Protein AF-A0A1B6I2D3-F1 (afdb_monomer_lite)

Radius of gyration: 35.97 Å; chains: 1; bounding box: 50×117×70 Å

pLDDT: mean 71.88, std 22.15, range [34.59, 98.12]

Sequence (176 aa):
LYMLCYNKHPFEDSAKLRILNANYTIPPGDAKYLDYHPLIRGCLQVNPDQRLTVSDLLERLAAISETRGINLREPLALEGKRIDSSTRPAPAMNNGPTNNGMDRTSSPSAHQIPPSPHKVPPPHPPPPSRPPPVHQPPPAVAPMSGGGGGVGGGGGSGLFSTIKGGAGGFFKGLKD

InterPro domains:
  IPR011009 Protein kinase-like domain superfamily [SSF56112] (1-135)

Structure (mmCIF, N/CA/C/O backbone):
data_AF-A0A1B6I2D3-F1
#
_entry.id   AF-A0A1B6I2D3-F1
#
loop_
_atom_site.group_PDB
_atom_site.id
_atom_site.type_symbol
_atom_site.label_atom_id
_atom_site.label_alt_id
_atom_site.label_comp_id
_atom_site.label_asym_id
_atom_site.label_entity_id
_atom_site.label_seq_id
_atom_site.pdbx_PDB_ins_code
_atom_site.Cartn_x
_atom_site.Cartn_y
_atom_site.Cartn_z
_atom_site.occupancy
_atom_site.B_iso_or_equiv
_atom_site.auth_seq_id
_atom_site.auth_comp_id
_atom_site.auth_asym_id
_atom_site.auth_atom_id
_atom_site.pdbx_PDB_model_num
ATOM 1 N N . LEU A 1 1 ? 1.295 6.014 1.159 1.00 94.56 1 LEU A N 1
ATOM 2 C CA . LEU A 1 1 ? 1.198 4.945 2.180 1.00 94.56 1 LEU A CA 1
ATOM 3 C C . LEU A 1 1 ? 2.542 4.275 2.456 1.00 94.56 1 LEU A C 1
ATOM 5 O O . LEU A 1 1 ? 3.060 4.505 3.534 1.00 94.56 1 LEU A O 1
ATOM 9 N N . TYR A 1 2 ? 3.155 3.554 1.502 1.00 97.25 2 TYR A N 1
ATOM 10 C CA . TYR A 1 2 ? 4.458 2.881 1.706 1.00 97.25 2 TYR A CA 1
ATOM 11 C C . TYR A 1 2 ? 5.515 3.783 2.372 1.00 97.25 2 TYR A C 1
ATOM 13 O O . TYR A 1 2 ? 6.105 3.420 3.384 1.00 97.25 2 TYR A O 1
ATOM 21 N N . MET A 1 3 ? 5.690 5.000 1.847 1.00 96.88 3 MET A N 1
ATOM 22 C CA . MET A 1 3 ? 6.654 5.964 2.383 1.00 96.88 3 MET A CA 1
ATOM 23 C C . MET A 1 3 ? 6.342 6.421 3.812 1.00 96.88 3 MET A C 1
ATOM 25 O O . MET A 1 3 ? 7.269 6.683 4.559 1.00 96.88 3 MET A O 1
ATOM 29 N N . LEU A 1 4 ? 5.071 6.460 4.220 1.00 95.19 4 LEU A N 1
ATOM 30 C CA . LEU A 1 4 ? 4.695 6.793 5.598 1.00 95.19 4 LEU A CA 1
ATOM 31 C C . LEU A 1 4 ? 5.007 5.641 6.563 1.00 95.19 4 LEU A C 1
ATOM 33 O O . LEU A 1 4 ? 5.381 5.878 7.704 1.00 95.19 4 LEU A O 1
ATOM 37 N N . CYS A 1 5 ? 4.875 4.392 6.109 1.00 95.25 5 CYS A N 1
ATOM 38 C CA . CYS A 1 5 ? 5.186 3.220 6.927 1.00 95.25 5 CYS A CA 1
ATOM 39 C C . CYS A 1 5 ? 6.701 3.065 7.131 1.00 95.25 5 CYS A C 1
ATOM 41 O O . CYS A 1 5 ? 7.162 2.839 8.250 1.00 95.25 5 CYS A O 1
ATOM 43 N N . TYR A 1 6 ? 7.479 3.206 6.055 1.00 95.00 6 TYR A N 1
ATOM 44 C CA . TYR A 1 6 ? 8.894 2.815 6.039 1.00 95.00 6 TYR A CA 1
ATOM 45 C C . TYR A 1 6 ? 9.878 3.980 5.918 1.00 95.00 6 TYR A C 1
ATOM 47 O O . TYR A 1 6 ? 11.081 3.738 5.890 1.00 95.00 6 TYR A O 1
ATOM 55 N N . ASN A 1 7 ? 9.397 5.225 5.815 1.00 94.62 7 ASN A N 1
ATOM 56 C CA . ASN A 1 7 ? 10.216 6.421 5.564 1.00 94.62 7 ASN A CA 1
ATOM 57 C C . ASN A 1 7 ? 11.156 6.275 4.353 1.00 94.62 7 ASN A C 1
ATOM 59 O O . ASN A 1 7 ? 12.235 6.860 4.308 1.00 94.62 7 ASN A O 1
ATOM 63 N N . LYS A 1 8 ? 10.740 5.469 3.370 1.00 94.31 8 LYS A N 1
ATOM 64 C CA . LYS A 1 8 ? 11.490 5.155 2.152 1.00 94.31 8 LYS A CA 1
ATOM 65 C C . LYS A 1 8 ? 10.569 5.097 0.950 1.00 94.31 8 LYS A C 1
ATOM 67 O O . LYS A 1 8 ? 9.414 4.688 1.064 1.00 94.31 8 LYS A O 1
ATOM 72 N N . HIS A 1 9 ? 11.082 5.471 -0.216 1.00 95.69 9 HIS A N 1
ATOM 73 C CA . HIS A 1 9 ? 10.341 5.311 -1.463 1.00 95.69 9 HIS A CA 1
ATOM 74 C C . HIS A 1 9 ? 10.343 3.825 -1.882 1.00 95.69 9 HIS A C 1
ATOM 76 O O . HIS A 1 9 ? 11.392 3.189 -1.798 1.00 95.69 9 HIS A O 1
ATOM 82 N N . PRO A 1 10 ? 9.224 3.241 -2.364 1.00 96.31 10 PRO A N 1
ATOM 83 C CA . PRO A 1 10 ? 9.205 1.841 -2.818 1.00 96.31 10 PRO A CA 1
ATOM 84 C C . PRO A 1 10 ? 10.178 1.567 -3.983 1.00 96.31 10 PRO A C 1
ATOM 86 O O . PRO A 1 10 ? 10.612 0.436 -4.180 1.00 96.31 10 PRO A O 1
ATOM 89 N N . PHE A 1 11 ? 10.567 2.613 -4.720 1.00 97.06 11 PHE A N 1
ATOM 90 C CA . PHE A 1 11 ? 11.560 2.580 -5.796 1.00 97.06 11 PHE A CA 1
ATOM 91 C C . PHE A 1 11 ? 12.649 3.645 -5.550 1.00 97.06 11 PHE A C 1
ATOM 93 O O . PHE A 1 11 ? 12.634 4.684 -6.204 1.00 97.06 11 PHE A O 1
ATOM 100 N N . GLU A 1 12 ? 13.530 3.464 -4.556 1.00 94.94 12 GLU A N 1
ATOM 101 C CA . GLU A 1 12 ? 14.557 4.476 -4.197 1.00 94.94 12 GLU A CA 1
ATOM 102 C C . GLU A 1 12 ? 15.547 4.780 -5.332 1.00 94.94 12 GLU A C 1
ATOM 104 O O . GLU A 1 12 ? 15.981 5.914 -5.496 1.00 94.94 12 GLU A O 1
ATOM 109 N N . ASP A 1 13 ? 15.885 3.780 -6.143 1.00 92.44 13 ASP A N 1
ATOM 110 C CA . ASP A 1 13 ? 16.861 3.895 -7.230 1.00 92.44 13 ASP A CA 1
ATOM 111 C C . ASP A 1 13 ? 16.264 4.415 -8.544 1.00 92.44 13 ASP A C 1
ATOM 113 O O . ASP A 1 13 ? 16.980 4.571 -9.531 1.00 92.44 13 ASP A O 1
ATOM 117 N N . SER A 1 14 ? 14.950 4.663 -8.580 1.00 91.56 14 SER A N 1
ATOM 118 C CA . SER A 1 14 ? 14.223 5.090 -9.783 1.00 91.56 14 SER A CA 1
ATOM 119 C C . SER A 1 14 ? 14.467 4.189 -11.008 1.00 91.56 14 SER A C 1
ATOM 121 O O . SER A 1 14 ? 14.373 4.633 -12.157 1.00 91.56 14 SER A O 1
ATOM 123 N N . ALA A 1 15 ? 14.779 2.906 -10.789 1.00 96.69 15 ALA A N 1
ATOM 124 C CA . ALA A 1 15 ? 15.087 1.979 -11.869 1.00 96.69 15 ALA A CA 1
ATOM 125 C C . ALA A 1 15 ? 13.834 1.673 -12.706 1.00 96.69 15 ALA A C 1
ATOM 127 O O . ALA A 1 15 ? 12.871 1.077 -12.220 1.00 96.69 15 ALA A O 1
ATOM 128 N N . LYS A 1 16 ? 13.868 2.023 -14.002 1.00 96.88 16 LYS A N 1
ATOM 129 C CA . LYS A 1 16 ? 12.722 1.888 -14.926 1.00 96.88 16 LYS A CA 1
ATOM 130 C C . LYS A 1 16 ? 12.118 0.482 -14.933 1.00 96.88 16 LYS A C 1
ATOM 132 O O . LYS A 1 16 ? 10.908 0.339 -14.810 1.00 96.88 16 LYS A O 1
ATOM 137 N N . LEU A 1 17 ? 12.955 -0.555 -15.028 1.00 97.06 17 LEU A N 1
ATOM 138 C CA . LEU A 1 17 ? 12.493 -1.948 -15.027 1.00 97.06 17 LEU A CA 1
ATOM 139 C C . LEU A 1 17 ? 11.813 -2.336 -13.713 1.00 97.06 17 LEU A C 1
ATOM 141 O O . LEU A 1 17 ? 10.848 -3.094 -13.724 1.00 97.06 17 LEU A O 1
ATOM 145 N N . ARG A 1 18 ? 12.296 -1.817 -12.582 1.00 96.25 18 ARG A N 1
ATOM 146 C CA . ARG A 1 18 ? 11.708 -2.094 -11.273 1.00 96.25 18 ARG A CA 1
ATOM 147 C C . ARG A 1 18 ? 10.318 -1.469 -11.161 1.00 96.25 18 ARG A C 1
ATOM 149 O O . ARG A 1 18 ? 9.391 -2.131 -10.711 1.00 96.25 18 ARG A O 1
ATOM 156 N N . ILE A 1 19 ? 10.179 -0.230 -11.627 1.00 96.88 19 ILE A N 1
ATOM 157 C CA . ILE A 1 19 ? 8.909 0.503 -11.634 1.00 96.88 19 ILE A CA 1
ATOM 158 C C . ILE A 1 19 ? 7.892 -0.183 -12.556 1.00 96.88 19 ILE A C 1
ATOM 160 O O . ILE A 1 19 ? 6.771 -0.443 -12.131 1.00 96.88 19 ILE A O 1
ATOM 164 N N . LEU A 1 20 ? 8.287 -0.528 -13.789 1.00 96.69 20 LEU A N 1
ATOM 165 C CA . LEU A 1 20 ? 7.397 -1.172 -14.766 1.00 96.69 20 LEU A CA 1
ATOM 166 C C . LEU A 1 20 ? 6.877 -2.532 -14.292 1.00 96.69 20 LEU A C 1
ATOM 168 O O . LEU A 1 20 ? 5.725 -2.863 -14.542 1.00 96.69 20 LEU A O 1
ATOM 172 N N . ASN A 1 21 ? 7.704 -3.295 -13.578 1.00 96.81 21 ASN A N 1
ATOM 173 C CA . ASN A 1 21 ? 7.317 -4.596 -13.036 1.00 96.81 21 ASN A CA 1
ATOM 174 C C . ASN A 1 21 ? 6.722 -4.514 -11.623 1.00 96.81 21 ASN A C 1
ATOM 176 O O . ASN A 1 21 ? 6.517 -5.552 -11.001 1.00 96.81 21 ASN A O 1
ATOM 180 N N . ALA A 1 22 ? 6.495 -3.303 -11.095 1.00 96.88 22 ALA A N 1
ATOM 181 C CA . ALA A 1 22 ? 6.084 -3.067 -9.712 1.00 96.88 22 ALA A CA 1
ATOM 182 C C . ALA A 1 22 ? 6.897 -3.891 -8.691 1.00 96.88 22 ALA A C 1
ATOM 184 O O . ALA A 1 22 ? 6.372 -4.415 -7.713 1.00 96.88 22 ALA A O 1
ATOM 185 N N . ASN A 1 23 ? 8.202 -4.018 -8.927 1.00 96.94 23 ASN A N 1
ATOM 186 C CA . ASN A 1 23 ? 9.085 -4.854 -8.125 1.00 96.94 23 ASN A CA 1
ATOM 187 C C . ASN A 1 23 ? 9.600 -4.078 -6.902 1.00 96.94 23 ASN A C 1
ATOM 189 O O . ASN A 1 23 ? 10.706 -3.546 -6.909 1.00 96.94 23 ASN A O 1
ATOM 193 N N . TYR A 1 24 ? 8.784 -3.960 -5.862 1.00 96.50 24 TYR A N 1
ATOM 194 C CA . TYR A 1 24 ? 9.169 -3.368 -4.578 1.00 96.50 24 TYR A CA 1
ATOM 195 C C . TYR A 1 24 ? 9.107 -4.430 -3.472 1.00 96.50 24 TYR A C 1
ATOM 197 O O . TYR A 1 24 ? 8.379 -5.416 -3.578 1.00 96.50 24 TYR A O 1
ATOM 205 N N . THR A 1 25 ? 9.839 -4.213 -2.379 1.00 95.50 25 THR A N 1
ATOM 206 C CA . THR A 1 25 ? 9.928 -5.183 -1.279 1.00 95.50 25 THR A CA 1
ATOM 207 C C . THR A 1 25 ? 9.335 -4.600 -0.012 1.00 95.50 25 THR A C 1
ATOM 209 O O . THR A 1 25 ? 9.824 -3.597 0.489 1.00 95.50 25 THR A O 1
ATOM 212 N N . ILE A 1 26 ? 8.324 -5.257 0.549 1.00 95.38 26 ILE A N 1
ATOM 213 C CA . ILE A 1 26 ? 7.900 -4.996 1.928 1.00 95.38 26 ILE A CA 1
ATOM 214 C C . ILE A 1 26 ? 8.859 -5.763 2.857 1.00 95.38 26 ILE A C 1
ATOM 216 O O . ILE A 1 26 ? 9.062 -6.954 2.610 1.00 95.38 26 ILE A O 1
ATOM 220 N N . PRO A 1 27 ? 9.460 -5.132 3.888 1.00 93.06 27 PRO A N 1
ATOM 221 C CA . PRO A 1 27 ? 10.405 -5.802 4.779 1.00 93.06 27 PRO A CA 1
ATOM 222 C C . PRO A 1 27 ? 9.841 -7.116 5.355 1.00 93.06 27 PRO A C 1
ATOM 224 O O . PRO A 1 27 ? 8.768 -7.097 5.969 1.00 93.06 27 PRO A O 1
ATOM 227 N N . PRO A 1 28 ? 10.527 -8.262 5.165 1.00 86.62 28 PRO A N 1
ATOM 228 C CA . PRO A 1 28 ? 10.066 -9.535 5.705 1.00 86.62 28 PRO A CA 1
ATOM 229 C C . PRO A 1 28 ? 10.139 -9.488 7.236 1.00 86.62 28 PRO A C 1
ATOM 231 O O . PRO A 1 28 ? 11.179 -9.159 7.799 1.00 86.62 28 PRO A O 1
ATOM 234 N N . GLY A 1 29 ? 9.025 -9.785 7.907 1.00 89.38 29 GLY A N 1
ATOM 235 C CA . GLY A 1 29 ? 8.916 -9.712 9.369 1.00 89.38 29 GLY A CA 1
ATOM 236 C C . GLY A 1 29 ? 8.359 -8.394 9.921 1.00 89.38 29 GLY A C 1
ATOM 237 O O . GLY A 1 29 ? 8.331 -8.217 11.136 1.00 89.38 29 GLY A O 1
ATOM 238 N N . ASP A 1 30 ? 7.889 -7.473 9.074 1.00 91.19 30 ASP A N 1
ATOM 239 C CA . ASP A 1 30 ? 7.174 -6.286 9.551 1.00 91.19 30 ASP A CA 1
ATOM 240 C C . ASP A 1 30 ? 5.833 -6.661 10.202 1.00 91.19 30 ASP A C 1
ATOM 242 O O . ASP A 1 30 ? 4.886 -7.035 9.513 1.00 91.19 30 ASP A O 1
ATOM 246 N N . ALA A 1 31 ? 5.757 -6.520 11.528 1.00 92.62 31 ALA A N 1
ATOM 247 C CA . ALA A 1 31 ? 4.537 -6.702 12.312 1.00 92.62 31 ALA A CA 1
ATOM 248 C C . ALA A 1 31 ? 3.766 -5.389 12.554 1.00 92.62 31 ALA A C 1
ATOM 250 O O . ALA A 1 31 ? 2.588 -5.413 12.907 1.00 92.62 31 ALA A O 1
ATOM 251 N N . LYS A 1 32 ? 4.407 -4.226 12.374 1.00 94.25 32 LYS A N 1
ATOM 252 C CA . LYS A 1 32 ? 3.844 -2.926 12.775 1.00 94.25 32 LYS A CA 1
ATOM 253 C C . LYS A 1 32 ? 2.769 -2.440 11.803 1.00 94.25 32 LYS A C 1
ATOM 255 O O . LYS A 1 32 ? 1.766 -1.850 12.217 1.00 94.25 32 LYS A O 1
ATOM 260 N N . TYR A 1 33 ? 2.984 -2.675 10.511 1.00 95.50 33 TYR A N 1
ATOM 261 C CA . TYR A 1 33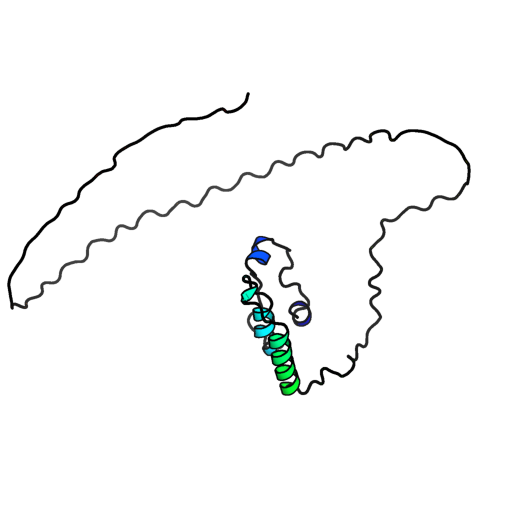 ? 2.129 -2.157 9.440 1.00 95.50 33 TYR A CA 1
ATOM 262 C C . TYR A 1 33 ? 1.397 -3.255 8.660 1.00 95.50 33 TYR A C 1
ATOM 264 O O . TYR A 1 33 ? 1.004 -3.018 7.519 1.00 95.50 33 TYR A O 1
ATOM 272 N N . LEU A 1 34 ? 1.185 -4.427 9.272 1.00 94.81 34 LEU A N 1
ATOM 273 C CA . LEU A 1 34 ? 0.535 -5.587 8.644 1.00 94.81 34 LEU A CA 1
ATOM 274 C C . LEU A 1 34 ? -0.794 -5.236 7.964 1.00 94.81 34 LEU A C 1
ATOM 276 O O . LEU A 1 34 ? -0.986 -5.576 6.798 1.00 94.81 34 LEU A O 1
ATOM 280 N N . ASP A 1 35 ? -1.653 -4.473 8.643 1.00 95.31 35 ASP A N 1
ATOM 281 C CA . ASP A 1 35 ? -2.966 -4.053 8.124 1.00 95.31 35 ASP A CA 1
ATOM 282 C C . ASP A 1 35 ? -2.863 -3.242 6.821 1.00 95.31 35 ASP A C 1
ATOM 284 O O . ASP A 1 35 ? -3.769 -3.243 5.989 1.00 95.31 35 ASP A O 1
ATOM 288 N N . TYR A 1 36 ? -1.730 -2.569 6.605 1.00 96.44 36 TYR A N 1
ATOM 289 C CA . TYR A 1 36 ? -1.482 -1.738 5.430 1.00 96.44 36 TYR A CA 1
ATOM 290 C C . TYR A 1 36 ? -0.798 -2.499 4.289 1.00 96.44 36 TYR A C 1
ATOM 292 O O . TYR A 1 36 ? -0.783 -2.000 3.160 1.00 96.44 36 TYR A O 1
ATOM 300 N N . HIS A 1 37 ? -0.256 -3.703 4.519 1.00 96.50 37 HIS A N 1
ATOM 301 C CA . HIS A 1 37 ? 0.393 -4.481 3.453 1.00 96.50 37 HIS A CA 1
ATOM 302 C C . HIS A 1 37 ? -0.559 -4.794 2.288 1.00 96.50 37 HIS A C 1
ATOM 304 O O . HIS A 1 37 ? -0.149 -4.593 1.140 1.00 96.50 37 HIS A O 1
ATOM 310 N N . PRO A 1 38 ? -1.816 -5.238 2.514 1.00 96.25 38 PRO A N 1
ATOM 311 C CA . PRO A 1 38 ? -2.762 -5.477 1.426 1.00 96.25 38 PRO A CA 1
ATOM 312 C C . PRO A 1 38 ? -3.101 -4.202 0.650 1.00 96.25 38 PRO A C 1
ATOM 314 O O . PRO A 1 38 ? -3.257 -4.266 -0.564 1.00 96.25 38 PRO A O 1
ATOM 317 N N . LEU A 1 39 ? -3.157 -3.044 1.318 1.00 97.56 39 LEU A N 1
ATOM 318 C CA . LEU A 1 39 ? -3.409 -1.756 0.664 1.00 97.56 39 LEU A CA 1
ATOM 319 C C . LEU A 1 39 ? -2.242 -1.337 -0.224 1.00 97.56 39 LEU A C 1
ATOM 321 O O . LEU A 1 39 ? -2.438 -0.961 -1.375 1.00 97.56 39 LEU A O 1
ATOM 325 N N . ILE A 1 40 ? -1.014 -1.445 0.287 1.00 97.38 40 ILE A N 1
ATOM 326 C CA . ILE A 1 40 ? 0.197 -1.158 -0.487 1.00 97.38 40 ILE A CA 1
ATOM 327 C C . ILE A 1 40 ? 0.245 -2.049 -1.735 1.00 97.38 40 ILE A C 1
ATOM 329 O O . ILE A 1 40 ? 0.473 -1.539 -2.831 1.00 97.38 40 ILE A O 1
ATOM 333 N N . ARG A 1 41 ? -0.011 -3.357 -1.576 1.00 97.19 41 ARG A N 1
ATOM 334 C CA . ARG A 1 41 ? -0.078 -4.316 -2.691 1.00 97.19 41 ARG A CA 1
ATOM 335 C C . ARG A 1 41 ? -1.208 -4.012 -3.660 1.00 97.19 41 ARG A C 1
ATOM 337 O O . ARG A 1 41 ? -0.980 -4.065 -4.860 1.00 97.19 41 ARG A O 1
ATOM 344 N N . GLY A 1 42 ? -2.390 -3.654 -3.174 1.00 97.19 42 GLY A N 1
ATOM 345 C CA . GLY A 1 42 ? -3.516 -3.277 -4.027 1.00 97.19 42 GLY A CA 1
ATOM 346 C C . GLY A 1 42 ? -3.241 -2.017 -4.851 1.00 97.19 42 GLY A C 1
ATOM 347 O O . GLY A 1 42 ? -3.625 -1.949 -6.012 1.00 97.19 42 GLY A O 1
ATOM 348 N N . CYS A 1 43 ? -2.536 -1.030 -4.296 1.00 97.19 43 CYS A N 1
ATOM 349 C CA . CYS A 1 43 ? -2.246 0.220 -5.004 1.00 97.19 43 CYS A CA 1
ATOM 350 C C . CYS A 1 43 ? -1.083 0.104 -6.004 1.00 97.19 43 CYS A C 1
ATOM 352 O O . CYS A 1 43 ? -1.085 0.782 -7.031 1.00 97.19 43 CYS A O 1
ATOM 354 N N . LEU A 1 44 ? -0.076 -0.725 -5.714 1.00 97.00 44 LEU A N 1
ATOM 355 C CA . LEU A 1 44 ? 1.147 -0.853 -6.516 1.00 97.00 44 LEU A CA 1
ATOM 356 C C . LEU A 1 44 ? 1.104 -2.076 -7.448 1.00 97.00 44 LEU A C 1
ATOM 358 O O . LEU A 1 44 ? 2.028 -2.884 -7.459 1.00 97.00 44 LEU A O 1
ATOM 362 N N . GLN A 1 45 ? 0.037 -2.208 -8.241 1.00 97.94 45 GLN A N 1
ATOM 363 C CA . GLN A 1 45 ? -0.085 -3.262 -9.259 1.00 97.94 45 GLN A CA 1
ATOM 364 C C . GLN A 1 45 ? 0.473 -2.825 -10.620 1.00 97.94 45 GLN A C 1
ATOM 366 O O . GLN A 1 45 ? 0.325 -1.665 -11.030 1.00 97.94 45 GLN A O 1
ATOM 371 N N . VAL A 1 46 ? 1.071 -3.777 -11.347 1.00 97.44 46 VAL A N 1
ATOM 372 C CA . VAL A 1 46 ? 1.540 -3.578 -12.733 1.00 97.44 46 VAL A CA 1
ATOM 373 C C . VAL A 1 46 ? 0.359 -3.267 -13.644 1.00 97.44 46 VAL A C 1
ATOM 375 O O . VAL A 1 46 ? 0.353 -2.241 -14.321 1.00 97.44 46 VAL A O 1
ATOM 378 N N . ASN A 1 47 ? -0.659 -4.129 -13.614 1.00 97.50 47 ASN A N 1
ATOM 379 C CA . ASN A 1 47 ? -1.884 -3.928 -14.370 1.00 97.50 47 ASN A CA 1
ATOM 380 C C . ASN A 1 47 ? -2.747 -2.848 -13.681 1.00 97.50 47 ASN A C 1
ATOM 382 O O . ASN A 1 47 ? -3.102 -3.037 -12.514 1.00 97.50 47 ASN A O 1
ATOM 386 N N . PRO A 1 48 ? -3.089 -1.734 -14.358 1.00 96.06 48 PRO A N 1
ATOM 387 C CA . PRO A 1 48 ? -3.940 -0.692 -13.788 1.00 96.06 48 PRO A CA 1
ATOM 388 C C . PRO A 1 48 ? -5.345 -1.181 -13.422 1.00 96.06 48 PRO A C 1
ATOM 390 O O . PRO A 1 48 ? -5.870 -0.727 -12.411 1.00 96.06 48 PRO A O 1
ATOM 393 N N . ASP A 1 49 ? -5.914 -2.136 -14.160 1.00 97.56 49 ASP A N 1
ATOM 394 C CA . ASP A 1 49 ? -7.271 -2.650 -13.904 1.00 97.56 49 ASP A CA 1
ATOM 395 C C . ASP A 1 49 ? -7.35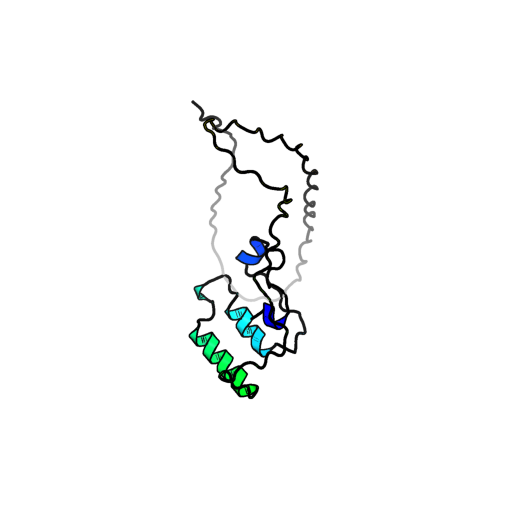1 -3.497 -12.627 1.00 97.56 49 ASP A C 1
ATOM 397 O O . ASP A 1 49 ? -8.424 -3.728 -12.083 1.00 97.56 49 ASP A O 1
ATOM 401 N N . GLN A 1 50 ? -6.202 -3.978 -12.145 1.00 97.00 50 GLN A N 1
ATOM 402 C CA . GLN A 1 50 ? -6.086 -4.726 -10.892 1.00 97.00 50 GLN A CA 1
ATOM 403 C C . GLN A 1 50 ? -5.778 -3.814 -9.699 1.00 97.00 50 GLN A C 1
ATOM 405 O O . GLN A 1 50 ? -5.674 -4.294 -8.568 1.00 97.00 50 GLN A O 1
ATOM 410 N N . ARG A 1 51 ? -5.572 -2.510 -9.932 1.00 97.81 51 ARG A N 1
ATOM 411 C CA . ARG A 1 51 ? -5.310 -1.571 -8.844 1.00 97.81 51 ARG A CA 1
ATOM 412 C C . ARG A 1 51 ? -6.576 -1.352 -8.043 1.00 97.81 51 ARG A C 1
ATOM 414 O O . ARG A 1 51 ? -7.668 -1.235 -8.587 1.00 97.81 51 ARG A O 1
ATOM 421 N N . LEU A 1 52 ? -6.386 -1.249 -6.737 1.00 97.69 52 LEU A N 1
ATOM 422 C CA . LEU A 1 52 ? -7.453 -0.944 -5.801 1.00 97.69 52 LEU A CA 1
ATOM 423 C C . LEU A 1 52 ? -8.144 0.364 -6.206 1.00 97.69 52 LEU A C 1
ATOM 425 O O . LEU A 1 52 ? -7.472 1.383 -6.413 1.00 97.69 52 LEU A O 1
ATOM 429 N N . THR A 1 53 ? -9.472 0.341 -6.315 1.00 98.12 53 THR A N 1
ATOM 430 C CA . THR A 1 53 ? -10.227 1.564 -6.588 1.00 98.12 53 THR A CA 1
ATOM 431 C C . THR A 1 53 ? -10.208 2.475 -5.360 1.00 98.12 53 THR A C 1
ATOM 433 O O . THR A 1 53 ? -9.909 2.051 -4.240 1.00 98.12 53 THR A O 1
ATOM 436 N N . VAL A 1 54 ? -10.539 3.754 -5.552 1.00 97.38 54 VAL A N 1
ATOM 437 C CA . VAL A 1 54 ? -10.638 4.701 -4.430 1.00 97.38 54 VAL A CA 1
ATOM 438 C C . VAL A 1 54 ? -11.688 4.234 -3.417 1.00 97.38 54 VAL A C 1
ATOM 440 O O . VAL A 1 54 ? -11.440 4.319 -2.217 1.00 97.38 54 VAL A O 1
ATOM 443 N N . SER A 1 55 ? -12.816 3.692 -3.885 1.00 97.94 55 SER A N 1
ATOM 444 C CA . SER A 1 55 ? -13.879 3.162 -3.026 1.00 97.94 55 SER A CA 1
ATOM 445 C C . SER A 1 55 ? -13.383 2.005 -2.157 1.00 97.94 55 SER A C 1
ATOM 447 O O . SER A 1 55 ? -13.508 2.075 -0.936 1.00 97.94 55 SER A O 1
ATOM 449 N N . ASP A 1 56 ? -12.727 1.006 -2.757 1.00 96.75 56 ASP A N 1
ATOM 450 C CA . ASP A 1 56 ? -12.202 -0.153 -2.018 1.00 96.75 56 ASP A CA 1
ATOM 451 C C . ASP A 1 56 ? -11.106 0.253 -1.016 1.00 96.75 56 ASP A C 1
ATOM 453 O O . ASP A 1 56 ? -10.971 -0.331 0.063 1.00 96.75 56 ASP A O 1
ATOM 457 N N . LEU A 1 57 ? -10.287 1.251 -1.371 1.00 97.00 57 LEU A N 1
ATOM 458 C CA . LEU A 1 57 ? -9.253 1.788 -0.489 1.00 97.00 57 LEU A CA 1
ATOM 459 C C . LEU A 1 57 ? -9.868 2.464 0.739 1.00 97.00 57 LEU A C 1
ATOM 461 O O . LEU A 1 57 ? -9.395 2.236 1.853 1.00 97.00 57 LEU A O 1
ATOM 465 N N . LEU A 1 58 ? -10.908 3.278 0.546 1.00 96.31 58 LEU A N 1
ATOM 466 C CA . LEU A 1 58 ? -11.605 3.960 1.636 1.00 96.31 58 LEU A CA 1
ATOM 467 C C . LEU A 1 58 ? -12.339 2.975 2.548 1.00 96.31 58 LEU A C 1
ATOM 469 O O . LEU A 1 58 ? -12.239 3.112 3.764 1.00 96.31 58 LEU A O 1
ATOM 473 N N . GLU A 1 59 ? -13.007 1.968 1.985 1.00 97.12 59 GLU A N 1
ATOM 474 C CA . GLU A 1 59 ? -13.700 0.927 2.754 1.00 97.12 59 GLU A CA 1
ATOM 475 C C . GLU A 1 59 ? -12.730 0.171 3.671 1.00 97.12 59 GLU A C 1
ATOM 477 O O . GLU A 1 59 ? -12.943 0.057 4.879 1.00 97.12 59 GLU A O 1
ATOM 482 N N . ARG A 1 60 ? -11.595 -0.276 3.124 1.00 97.06 60 ARG A N 1
ATOM 483 C CA . ARG A 1 60 ? -10.575 -0.981 3.910 1.00 97.06 60 ARG A CA 1
ATOM 484 C C . ARG A 1 60 ? -9.915 -0.075 4.948 1.00 97.06 60 ARG A C 1
ATOM 486 O O . ARG A 1 60 ? -9.625 -0.534 6.049 1.00 97.06 60 ARG A O 1
ATOM 493 N N . LEU A 1 61 ? -9.669 1.198 4.628 1.00 96.06 61 LEU A N 1
ATOM 494 C CA . LEU A 1 61 ? -9.135 2.162 5.598 1.00 96.06 61 LEU A CA 1
ATOM 495 C C . LEU A 1 61 ? -10.117 2.426 6.742 1.00 96.06 61 LEU A C 1
ATOM 497 O O . LEU A 1 61 ? -9.678 2.499 7.889 1.00 96.06 61 LEU A O 1
ATOM 501 N N . ALA A 1 62 ? -11.416 2.522 6.450 1.00 95.88 62 ALA A N 1
ATOM 502 C CA . ALA A 1 62 ? -12.455 2.653 7.466 1.00 95.88 62 ALA A CA 1
ATOM 503 C C . ALA A 1 62 ? -12.449 1.438 8.406 1.00 95.88 62 ALA A C 1
ATOM 505 O O . ALA A 1 62 ? -12.302 1.617 9.614 1.00 95.88 62 ALA A O 1
ATOM 506 N N . ALA A 1 63 ? -12.439 0.216 7.862 1.00 96.31 63 ALA A N 1
ATOM 507 C CA . ALA A 1 63 ? -12.371 -1.013 8.658 1.00 96.31 63 ALA A CA 1
ATOM 508 C C . ALA A 1 63 ? -11.113 -1.088 9.553 1.00 96.31 63 ALA A C 1
ATOM 510 O O . ALA A 1 63 ? -11.188 -1.478 10.723 1.00 96.31 63 ALA A O 1
ATOM 511 N N . ILE A 1 64 ? -9.947 -0.671 9.039 1.00 96.19 64 ILE A N 1
ATOM 512 C CA . ILE A 1 64 ? -8.706 -0.595 9.833 1.00 96.19 64 ILE A CA 1
ATOM 513 C C . ILE A 1 64 ? -8.839 0.451 10.945 1.00 96.19 64 ILE A C 1
ATOM 515 O O . ILE A 1 64 ? -8.406 0.208 12.073 1.00 96.19 64 ILE A O 1
ATOM 519 N N . SER A 1 65 ? -9.428 1.611 10.644 1.00 95.56 65 SER A N 1
ATOM 520 C CA . SER A 1 65 ? -9.610 2.686 11.623 1.00 95.56 65 SER A CA 1
ATOM 521 C C . SER A 1 65 ? -10.556 2.283 12.751 1.00 95.56 65 SER A C 1
ATOM 523 O O . SER A 1 65 ? -10.235 2.523 13.911 1.00 95.56 65 SER A O 1
ATOM 525 N N . GLU A 1 66 ? -11.640 1.573 12.436 1.00 95.81 66 GLU A N 1
ATOM 526 C CA . GLU A 1 66 ? -12.584 1.036 13.418 1.00 95.81 66 GLU A CA 1
ATOM 527 C C . GLU A 1 66 ? -11.915 -0.013 14.311 1.00 95.81 66 GLU A C 1
ATOM 529 O O . GLU A 1 66 ? -11.998 0.073 15.535 1.00 95.81 66 GLU A O 1
ATOM 534 N N . THR A 1 67 ? -11.155 -0.941 13.719 1.00 95.12 67 THR A N 1
ATOM 535 C CA . THR A 1 67 ? -10.419 -1.980 14.464 1.00 95.12 67 THR A CA 1
ATOM 536 C C . THR A 1 67 ? -9.379 -1.381 15.418 1.00 95.12 67 THR A C 1
ATOM 538 O O . THR A 1 67 ? -9.135 -1.916 16.499 1.00 95.12 67 THR A O 1
ATOM 541 N N . ARG A 1 68 ? -8.756 -0.262 15.030 1.00 92.94 68 ARG A N 1
ATOM 542 C CA . ARG A 1 68 ? -7.742 0.440 15.834 1.00 92.94 68 ARG A CA 1
ATOM 543 C C . ARG A 1 68 ? -8.322 1.539 16.734 1.00 92.94 68 ARG A C 1
ATOM 545 O O . ARG A 1 68 ? -7.556 2.147 17.477 1.00 92.94 68 ARG A O 1
ATOM 552 N N . GLY A 1 69 ? -9.629 1.807 16.670 1.00 93.31 69 GLY A N 1
ATOM 553 C CA . GLY A 1 69 ? -10.283 2.878 17.428 1.00 93.31 69 GLY A CA 1
ATOM 554 C C . GLY A 1 69 ? -9.806 4.289 17.060 1.00 93.31 69 GLY A C 1
ATOM 555 O O . GLY A 1 69 ? -9.704 5.145 17.934 1.00 93.31 69 GLY A O 1
ATOM 556 N N . ILE A 1 70 ? -9.462 4.532 15.791 1.00 93.50 70 ILE A N 1
ATOM 557 C CA . ILE A 1 70 ? -8.935 5.816 15.303 1.00 93.50 70 ILE A CA 1
ATOM 558 C C . ILE A 1 70 ? -10.041 6.603 14.593 1.00 93.50 70 ILE A C 1
ATOM 560 O O . ILE A 1 70 ? -10.590 6.147 13.591 1.00 93.50 70 ILE A O 1
ATOM 564 N N . ASN A 1 71 ? -10.299 7.835 15.034 1.00 91.81 71 ASN A N 1
ATOM 565 C CA . ASN A 1 71 ? -11.202 8.750 14.340 1.00 91.81 71 ASN A CA 1
ATOM 566 C C . ASN A 1 71 ? -10.501 9.428 13.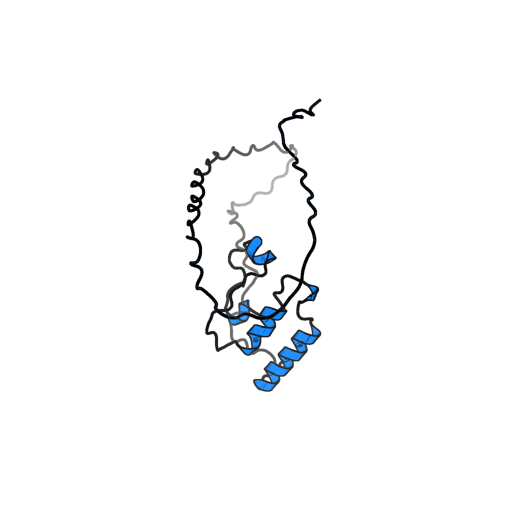154 1.00 91.81 71 ASN A C 1
ATOM 568 O O . ASN A 1 71 ? -9.691 10.335 13.320 1.00 91.81 71 ASN A O 1
ATOM 572 N N . LEU A 1 72 ? -10.876 9.054 11.929 1.00 90.19 72 LEU A N 1
ATOM 573 C CA . LEU A 1 72 ? -10.304 9.628 10.698 1.00 90.19 72 LEU A CA 1
ATOM 574 C C . LEU A 1 72 ? -10.681 11.100 10.444 1.00 90.19 72 LEU A C 1
ATOM 576 O O . LEU A 1 72 ? -10.142 11.722 9.531 1.00 90.19 72 LEU A O 1
ATOM 580 N N . ARG A 1 73 ? -11.641 11.643 11.200 1.00 90.00 73 ARG A N 1
ATOM 581 C CA . ARG A 1 73 ? -12.121 13.028 11.062 1.00 90.00 73 ARG A CA 1
ATOM 582 C C . ARG A 1 73 ? -11.461 14.006 12.023 1.00 90.00 73 ARG A C 1
ATOM 584 O O . ARG A 1 73 ? -11.644 15.211 11.866 1.00 90.00 73 ARG A O 1
ATOM 591 N N . GLU A 1 74 ? -10.745 13.507 13.021 1.00 90.06 74 GLU A N 1
ATOM 592 C CA . GLU A 1 74 ? -10.095 14.371 13.995 1.00 90.06 74 GLU A CA 1
ATOM 593 C C . GLU A 1 74 ? -8.849 15.034 13.388 1.00 90.06 74 GLU A C 1
ATOM 595 O O . GLU A 1 74 ? -8.156 14.423 12.566 1.00 90.06 74 GLU A O 1
ATOM 600 N N . PRO A 1 75 ? -8.551 16.292 13.759 1.00 88.25 75 PRO A N 1
ATOM 601 C CA . PRO A 1 75 ? -7.319 16.944 13.345 1.00 88.25 75 PRO A CA 1
ATOM 602 C C . PRO A 1 75 ? -6.096 16.144 13.792 1.00 88.25 75 PRO A C 1
ATOM 604 O O . PRO A 1 75 ? -6.019 15.675 14.925 1.00 88.25 75 PRO A O 1
ATOM 607 N N . LEU A 1 76 ? -5.103 16.035 12.911 1.00 86.62 76 LEU A N 1
ATOM 608 C CA . LEU A 1 76 ? -3.846 15.386 13.253 1.00 86.62 76 LEU A CA 1
ATOM 609 C C . LEU A 1 76 ? -3.048 16.300 14.196 1.00 86.62 76 LEU A C 1
ATOM 611 O O . LEU A 1 76 ? -2.659 17.404 13.806 1.00 86.62 76 LEU A O 1
ATOM 615 N N . ALA A 1 77 ? -2.789 15.841 15.420 1.00 81.69 77 ALA A N 1
ATOM 616 C CA . ALA A 1 77 ? -1.890 16.514 16.353 1.00 81.69 77 ALA A CA 1
ATOM 617 C C . ALA A 1 77 ? -0.442 16.344 15.866 1.00 81.69 77 ALA A C 1
ATOM 619 O O . ALA A 1 77 ? 0.230 15.356 16.152 1.00 81.69 77 ALA A O 1
ATOM 620 N N . LEU A 1 78 ? 0.007 17.272 15.022 1.00 81.94 78 LEU A N 1
ATOM 621 C CA . LEU A 1 78 ? 1.380 17.331 14.537 1.00 81.94 78 LEU A CA 1
ATOM 622 C C . LEU A 1 78 ? 2.165 18.336 15.383 1.00 81.94 78 LEU A C 1
ATOM 624 O O . LEU A 1 78 ? 2.244 19.515 15.035 1.00 81.94 78 LEU A O 1
ATOM 628 N N . GLU A 1 79 ? 2.781 17.890 16.477 1.00 75.06 79 GLU A N 1
ATOM 629 C CA . GLU A 1 79 ? 3.806 18.693 17.144 1.00 75.06 79 GLU A CA 1
ATOM 630 C C . GLU A 1 79 ? 5.100 18.697 16.307 1.00 75.06 79 GLU A C 1
ATOM 632 O O . GLU A 1 79 ? 5.852 17.723 16.269 1.00 75.06 79 GLU A O 1
ATOM 637 N N . GLY A 1 80 ? 5.382 19.805 15.614 1.00 68.94 80 GLY A N 1
ATOM 638 C CA . GLY A 1 80 ? 6.612 19.952 14.834 1.00 68.94 80 GLY A CA 1
ATOM 639 C C . GLY A 1 80 ? 6.863 21.366 14.309 1.00 68.94 80 GLY A C 1
ATOM 640 O O . GLY A 1 80 ? 5.940 22.135 14.039 1.00 68.94 80 GLY A O 1
ATOM 641 N N . LYS A 1 81 ? 8.144 21.720 14.146 1.00 70.56 81 LYS A N 1
ATOM 642 C CA . LYS A 1 81 ? 8.570 22.957 13.473 1.00 70.56 81 LYS A CA 1
ATOM 643 C C . LYS A 1 81 ? 8.109 22.891 12.013 1.00 70.56 81 LYS A C 1
ATOM 645 O O . LYS A 1 81 ? 8.367 21.890 11.348 1.00 70.56 81 LYS A O 1
ATOM 650 N N . ARG A 1 82 ? 7.423 23.933 11.520 1.00 70.25 82 ARG A N 1
ATOM 651 C CA . ARG A 1 82 ? 6.960 23.984 10.123 1.00 70.25 82 ARG A CA 1
ATOM 652 C C . ARG A 1 82 ? 8.130 23.687 9.186 1.00 70.25 82 ARG A C 1
ATOM 654 O O . ARG A 1 82 ? 9.171 24.328 9.291 1.00 70.25 82 ARG A O 1
ATOM 661 N N . ILE A 1 83 ? 7.933 22.739 8.279 1.00 68.88 83 ILE A N 1
ATOM 662 C CA . ILE A 1 83 ? 8.860 22.482 7.182 1.00 68.88 83 ILE A CA 1
ATOM 663 C C . ILE A 1 83 ? 8.575 23.561 6.138 1.00 68.88 83 ILE A C 1
ATOM 665 O O . ILE A 1 83 ? 7.548 23.513 5.460 1.00 68.88 83 ILE A O 1
ATOM 669 N N . ASP A 1 84 ? 9.438 24.569 6.035 1.00 60.78 84 ASP A N 1
ATOM 670 C CA . ASP A 1 84 ? 9.431 25.484 4.901 1.00 60.78 84 ASP A CA 1
ATOM 671 C C . ASP A 1 84 ? 9.866 24.712 3.649 1.00 60.78 84 ASP A C 1
ATOM 673 O O . ASP A 1 84 ? 11.036 24.581 3.314 1.00 60.78 84 ASP A O 1
ATOM 677 N N . SER A 1 85 ? 8.901 24.187 2.901 1.00 59.03 85 SER A N 1
ATOM 678 C CA . SER A 1 85 ? 9.142 23.524 1.613 1.00 59.03 85 SER A CA 1
ATOM 679 C C . SER A 1 85 ? 9.610 24.486 0.503 1.00 59.03 85 SER A C 1
ATOM 681 O O . SER A 1 85 ? 9.585 24.125 -0.671 1.00 59.03 85 SER A O 1
ATOM 683 N N . SER A 1 86 ? 10.025 25.713 0.847 1.00 54.41 86 SER A N 1
ATOM 684 C CA . SER A 1 86 ? 10.399 26.768 -0.100 1.00 54.41 86 SER A CA 1
ATOM 685 C C . SER A 1 86 ? 11.908 26.913 -0.318 1.00 54.41 86 SER A C 1
ATOM 687 O O . SER A 1 86 ? 12.314 27.639 -1.226 1.00 54.41 86 SER A O 1
ATOM 689 N N . THR A 1 87 ? 12.752 26.210 0.440 1.00 53.84 87 THR A N 1
ATOM 690 C CA . THR A 1 87 ? 14.207 26.275 0.247 1.00 53.84 87 THR A CA 1
ATOM 691 C C . THR A 1 87 ? 14.659 25.231 -0.777 1.00 53.84 87 THR A C 1
ATOM 693 O O . THR A 1 87 ? 15.291 24.225 -0.463 1.00 53.84 87 THR A O 1
ATOM 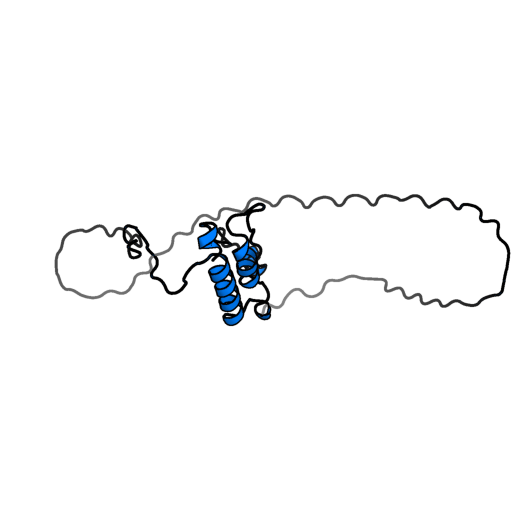696 N N . ARG A 1 88 ? 14.346 25.479 -2.054 1.00 54.53 88 ARG A N 1
ATOM 697 C CA . ARG A 1 88 ? 15.213 25.004 -3.141 1.00 54.53 88 ARG A CA 1
ATOM 698 C C . ARG A 1 88 ? 16.516 25.803 -3.009 1.00 54.53 88 ARG A C 1
ATOM 700 O O . ARG A 1 88 ? 16.420 27.029 -2.962 1.00 54.53 88 ARG A O 1
ATOM 707 N N . PRO A 1 89 ? 17.713 25.191 -2.954 1.00 50.09 89 PRO A N 1
ATOM 708 C CA . PRO A 1 89 ? 18.948 25.960 -3.007 1.00 50.09 89 PRO A CA 1
ATOM 709 C C . PRO A 1 89 ? 18.971 26.702 -4.345 1.00 50.09 89 PRO A C 1
ATOM 711 O O . PRO A 1 89 ? 19.115 26.091 -5.407 1.00 50.09 89 PRO A O 1
ATOM 714 N N . ALA A 1 90 ? 18.726 28.010 -4.313 1.00 51.06 90 ALA A N 1
ATOM 715 C CA . ALA A 1 90 ? 18.987 28.869 -5.452 1.00 51.06 90 ALA A CA 1
ATOM 716 C C . ALA A 1 90 ? 20.501 28.819 -5.727 1.00 51.06 90 ALA A C 1
ATOM 718 O O . ALA A 1 90 ? 21.282 28.809 -4.769 1.00 51.06 90 ALA A O 1
ATOM 719 N N . PRO A 1 91 ? 20.952 28.758 -6.992 1.00 51.28 91 PRO A N 1
ATOM 720 C CA . PRO A 1 91 ? 22.372 28.891 -7.280 1.00 51.28 91 PRO A CA 1
ATOM 721 C C . PRO A 1 91 ? 22.838 30.255 -6.756 1.00 51.28 91 PRO A C 1
ATOM 723 O O . PRO A 1 91 ? 22.185 31.271 -6.994 1.00 51.28 91 PRO A O 1
ATOM 726 N N . ALA A 1 92 ? 23.927 30.260 -5.988 1.00 45.84 92 ALA A N 1
ATOM 727 C CA . ALA A 1 92 ? 24.491 31.460 -5.389 1.00 45.84 92 ALA A CA 1
ATOM 728 C C . ALA A 1 92 ? 24.879 32.466 -6.486 1.00 45.84 92 ALA A C 1
ATOM 730 O O . ALA A 1 92 ? 25.878 32.286 -7.180 1.00 45.84 92 ALA A O 1
ATOM 731 N N . MET A 1 93 ? 24.080 33.522 -6.645 1.00 46.66 93 MET A N 1
ATOM 732 C CA . MET A 1 93 ? 24.434 34.673 -7.467 1.00 46.66 93 MET A CA 1
ATOM 733 C C . MET A 1 93 ? 25.253 35.627 -6.589 1.00 46.66 93 MET A C 1
ATOM 735 O O . MET A 1 93 ? 24.762 36.158 -5.596 1.00 46.66 93 MET A O 1
ATOM 739 N N . ASN A 1 94 ? 26.531 35.774 -6.925 1.00 49.78 94 ASN A N 1
ATOM 740 C CA . ASN A 1 94 ? 27.478 36.678 -6.284 1.00 49.78 94 ASN A CA 1
ATOM 741 C C . ASN A 1 94 ? 27.053 38.143 -6.526 1.00 49.78 94 ASN A C 1
ATOM 743 O O . ASN A 1 94 ? 27.031 38.591 -7.672 1.00 49.78 94 ASN A O 1
ATOM 747 N N . ASN A 1 95 ? 26.707 38.880 -5.467 1.00 41.62 95 ASN A N 1
ATOM 748 C CA . ASN A 1 95 ? 26.324 40.292 -5.548 1.00 41.62 95 ASN A CA 1
ATOM 749 C C . ASN A 1 95 ? 27.566 41.189 -5.702 1.00 41.62 95 ASN A C 1
ATOM 751 O O . ASN A 1 95 ? 28.332 41.353 -4.754 1.00 41.62 95 ASN A O 1
ATOM 755 N N . GLY A 1 96 ? 27.729 41.819 -6.868 1.00 42.78 96 GLY A N 1
ATOM 756 C CA . GLY A 1 96 ? 28.578 43.003 -7.065 1.00 42.78 96 GLY A CA 1
ATOM 757 C C . GLY A 1 96 ? 27.730 44.288 -7.112 1.00 42.78 96 GLY A C 1
ATOM 758 O O . GLY A 1 96 ? 26.564 44.211 -7.506 1.00 42.78 96 GLY A O 1
ATOM 759 N N . PRO A 1 97 ? 28.251 45.460 -6.695 1.00 48.97 97 PRO A N 1
ATOM 760 C CA . PRO A 1 97 ? 27.435 46.655 -6.508 1.00 48.97 97 PRO A CA 1
ATOM 761 C C . PRO A 1 97 ? 27.143 47.430 -7.809 1.00 48.97 97 PRO A C 1
ATOM 763 O O . PRO A 1 97 ? 27.953 47.510 -8.726 1.00 48.97 97 PRO A O 1
ATOM 766 N N . THR A 1 98 ? 25.938 47.998 -7.806 1.00 45.34 98 THR A N 1
ATOM 767 C CA . THR A 1 98 ? 25.271 49.009 -8.651 1.00 45.34 98 THR A CA 1
ATOM 768 C C . THR A 1 98 ? 26.096 49.885 -9.611 1.00 45.34 98 THR A C 1
ATOM 770 O O . THR A 1 98 ? 27.007 50.583 -9.175 1.00 45.34 98 THR A O 1
ATOM 773 N N . ASN A 1 99 ? 25.607 50.040 -10.854 1.00 40.06 99 ASN A N 1
ATOM 774 C CA . ASN A 1 99 ? 25.356 51.368 -11.443 1.00 40.06 99 ASN A CA 1
ATOM 775 C C . ASN A 1 99 ? 24.412 51.318 -12.663 1.00 40.06 99 ASN A C 1
ATOM 777 O O . ASN A 1 99 ? 24.591 50.510 -13.570 1.00 40.06 99 ASN A O 1
ATOM 781 N N . ASN A 1 100 ? 23.414 52.209 -12.672 1.00 45.88 100 ASN A N 1
ATOM 782 C CA . ASN A 1 100 ? 22.508 52.452 -13.797 1.00 45.88 100 ASN A CA 1
ATOM 783 C C . ASN A 1 100 ? 23.224 53.263 -14.888 1.00 45.88 100 ASN A C 1
ATOM 785 O O . ASN A 1 100 ? 23.711 54.359 -14.616 1.00 45.88 100 ASN A O 1
ATOM 789 N N . GLY A 1 101 ? 23.213 52.767 -16.126 1.00 34.94 101 GLY A N 1
ATOM 790 C CA . GLY A 1 101 ? 23.707 53.484 -17.300 1.00 34.94 101 GLY A CA 1
ATOM 791 C C . GLY A 1 101 ? 23.232 52.829 -18.597 1.00 34.94 101 GLY A C 1
ATOM 792 O O . GLY A 1 101 ? 23.585 51.696 -18.893 1.00 34.94 101 GLY A O 1
ATOM 793 N N . MET A 1 102 ? 22.391 53.557 -19.325 1.00 48.25 102 MET A N 1
ATOM 794 C CA . MET A 1 102 ? 21.885 53.310 -20.678 1.00 48.25 102 MET A CA 1
ATOM 795 C C . MET A 1 102 ? 23.006 52.985 -21.689 1.00 48.25 102 MET A C 1
ATOM 797 O O . MET A 1 102 ? 24.001 53.698 -21.685 1.00 48.25 102 MET A O 1
ATOM 801 N N . ASP A 1 103 ? 22.836 51.982 -22.564 1.00 34.59 103 ASP A N 1
ATOM 802 C CA . ASP A 1 103 ? 22.897 52.079 -24.043 1.00 34.59 103 ASP A CA 1
ATOM 803 C C . ASP A 1 103 ? 22.855 50.673 -24.700 1.00 34.59 103 ASP A C 1
ATOM 805 O O . ASP A 1 103 ? 22.647 49.656 -24.043 1.00 34.59 103 ASP A O 1
ATOM 809 N N . ARG A 1 104 ? 22.921 50.636 -26.026 1.00 41.03 104 ARG A N 1
ATOM 810 C CA . ARG A 1 104 ? 22.157 49.819 -26.960 1.00 41.03 104 ARG A CA 1
ATOM 811 C C . ARG A 1 104 ? 22.972 48.664 -27.564 1.00 41.03 104 ARG A C 1
ATOM 813 O O . ARG A 1 104 ? 24.193 48.650 -27.544 1.00 41.03 104 ARG A O 1
ATOM 820 N N . THR A 1 105 ? 22.239 47.772 -28.242 1.00 45.12 105 THR A N 1
ATOM 821 C CA . THR A 1 105 ? 22.652 46.968 -29.418 1.00 45.12 105 THR A CA 1
ATOM 822 C C . THR A 1 105 ? 23.872 46.042 -29.301 1.00 45.12 105 THR A C 1
ATOM 824 O O . THR A 1 105 ? 25.007 46.492 -29.382 1.00 45.12 105 THR A O 1
ATOM 827 N N . SER A 1 106 ? 23.645 44.720 -29.313 1.00 38.66 106 SER A N 1
ATOM 828 C CA . SER A 1 106 ? 24.330 43.769 -30.222 1.00 38.66 106 SER A CA 1
ATOM 829 C C . SER A 1 106 ? 23.869 42.313 -30.017 1.00 38.66 106 SER A C 1
AT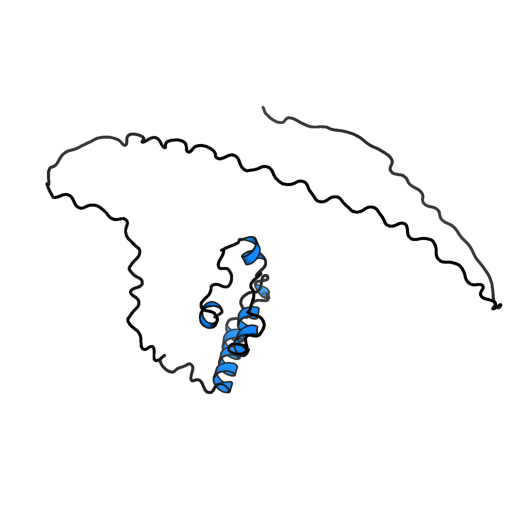OM 831 O O . SER A 1 106 ? 23.513 41.894 -28.921 1.00 38.66 106 SER A O 1
ATOM 833 N N . SER A 1 107 ? 23.827 41.578 -31.132 1.00 45.03 107 SER A N 1
ATOM 834 C CA . SER A 1 107 ? 23.395 40.188 -31.347 1.00 45.03 107 SER A CA 1
ATOM 835 C C . SER A 1 107 ? 23.990 39.128 -30.402 1.00 45.03 107 SER A C 1
ATOM 837 O O . SER A 1 107 ? 25.096 39.311 -29.893 1.00 45.03 107 SER A O 1
ATOM 839 N N . PRO A 1 108 ? 23.342 37.954 -30.240 1.00 44.50 108 PRO A N 1
ATOM 840 C CA . PRO A 1 108 ? 23.904 36.866 -29.450 1.00 44.50 108 PRO A CA 1
ATOM 841 C C . PRO A 1 108 ? 25.045 36.176 -30.213 1.00 44.50 108 PRO A C 1
ATOM 843 O O . PRO A 1 108 ? 24.839 35.553 -31.253 1.00 44.50 108 PRO A O 1
ATOM 846 N N . SER A 1 109 ? 26.258 36.291 -29.672 1.00 39.09 109 SER A N 1
ATOM 847 C CA . SER A 1 109 ? 27.442 35.574 -30.142 1.00 39.09 109 SER A CA 1
ATOM 848 C C . SER A 1 109 ? 27.484 34.167 -29.539 1.00 39.09 109 SER A C 1
ATOM 850 O O . SER A 1 109 ? 27.418 33.989 -28.318 1.00 39.09 109 SER A O 1
ATOM 852 N N . ALA A 1 110 ? 27.580 33.170 -30.417 1.00 49.12 110 ALA A N 1
ATOM 853 C CA . ALA A 1 110 ? 27.678 31.751 -30.111 1.00 49.12 110 ALA A CA 1
ATOM 854 C C . ALA A 1 110 ? 28.812 31.456 -29.114 1.00 49.12 110 ALA A C 1
ATOM 856 O O . ALA A 1 110 ? 29.987 31.654 -29.422 1.00 49.12 110 ALA A O 1
ATOM 857 N N . HIS A 1 111 ? 28.465 30.945 -27.930 1.00 51.53 111 HIS A N 1
ATOM 858 C CA . HIS A 1 111 ? 29.439 30.387 -26.995 1.00 51.53 111 HIS A CA 1
ATOM 859 C C . HIS A 1 111 ? 29.475 28.868 -27.135 1.00 51.53 111 HIS A C 1
ATOM 861 O O . HIS A 1 111 ? 28.507 28.151 -26.890 1.00 51.53 111 HIS A O 1
ATOM 867 N N . GLN A 1 112 ? 30.632 28.431 -27.611 1.00 42.84 112 GLN A N 1
ATOM 868 C CA . GLN A 1 112 ? 31.020 27.074 -27.938 1.00 42.84 112 GLN A CA 1
ATOM 869 C C . GLN A 1 112 ? 31.059 26.214 -26.668 1.00 42.84 112 GLN A C 1
ATOM 871 O O . GLN A 1 112 ? 31.683 26.578 -25.674 1.00 42.84 112 GLN A O 1
ATOM 876 N N . ILE A 1 113 ? 30.398 25.059 -26.716 1.00 49.69 113 ILE A N 1
ATOM 877 C CA . ILE A 1 113 ? 30.503 24.008 -25.700 1.00 49.69 113 ILE A CA 1
ATOM 878 C C . ILE A 1 113 ? 31.841 23.286 -25.936 1.00 49.69 113 ILE A C 1
ATOM 880 O O . ILE A 1 113 ? 32.051 22.793 -27.047 1.00 49.69 113 ILE A O 1
ATOM 884 N N . PRO A 1 114 ? 32.754 23.183 -24.953 1.00 54.06 114 PRO A N 1
ATOM 885 C CA . PRO A 1 114 ? 33.938 22.344 -25.107 1.00 54.06 114 PRO A CA 1
ATOM 886 C C . PRO A 1 114 ? 33.530 20.856 -25.115 1.00 54.06 114 PRO A C 1
ATOM 888 O O . PRO A 1 114 ? 32.702 20.449 -24.294 1.00 54.06 114 PRO A O 1
ATOM 891 N N . PRO A 1 115 ? 34.083 20.011 -26.006 1.00 51.88 115 PRO A N 1
ATOM 892 C CA . PRO A 1 115 ? 33.764 18.589 -26.007 1.00 51.88 115 PRO A CA 1
ATOM 893 C C . PRO A 1 115 ? 34.342 17.917 -24.754 1.00 51.88 115 PRO A C 1
ATOM 895 O O . PRO A 1 115 ? 35.529 18.030 -24.451 1.00 51.88 115 PRO A O 1
ATOM 898 N N . SER A 1 116 ? 33.490 17.200 -24.019 1.00 60.00 116 SER A N 1
ATOM 899 C CA . SER A 1 116 ? 33.921 16.323 -22.927 1.00 60.00 116 SER A CA 1
ATOM 900 C C . SER A 1 116 ? 34.733 15.142 -23.482 1.00 60.00 116 SER A C 1
ATOM 902 O O . SER A 1 116 ? 34.343 14.583 -24.510 1.00 60.00 116 SER A O 1
ATOM 904 N N . PRO A 1 117 ? 35.821 14.702 -22.824 1.00 56.00 117 PRO A N 1
ATOM 905 C CA . PRO A 1 117 ? 36.573 13.538 -23.272 1.00 56.00 117 PRO A CA 1
ATOM 906 C C . PRO A 1 117 ? 35.739 12.265 -23.075 1.00 56.00 117 PRO A C 1
ATOM 908 O O . PRO A 1 117 ? 35.314 11.936 -21.966 1.00 56.00 117 PRO A O 1
ATOM 911 N N . HIS A 1 118 ? 35.498 11.544 -24.171 1.00 56.31 118 HIS A N 1
ATOM 912 C CA . HIS A 1 118 ? 34.826 10.250 -24.180 1.00 56.31 118 HIS A CA 1
ATOM 913 C C . HIS A 1 118 ? 35.563 9.250 -23.278 1.00 56.31 118 HIS A C 1
ATOM 915 O O . HIS A 1 118 ? 36.668 8.808 -23.588 1.00 56.31 118 HIS A O 1
ATOM 921 N N . LYS A 1 119 ? 34.936 8.855 -22.166 1.00 53.91 119 LYS A N 1
ATOM 922 C CA . LYS A 1 119 ? 35.388 7.717 -21.364 1.00 53.91 119 LYS A CA 1
ATOM 923 C C . LYS A 1 119 ? 34.849 6.443 -22.015 1.00 53.91 119 LYS A C 1
ATOM 925 O O . LYS A 1 119 ? 33.643 6.208 -22.015 1.00 53.91 119 LYS A O 1
ATOM 930 N N . VAL A 1 120 ? 35.741 5.661 -22.617 1.00 63.22 120 VAL A N 1
ATOM 931 C CA . VAL A 1 120 ? 35.422 4.366 -23.236 1.00 63.22 120 VAL A CA 1
ATOM 932 C C . VAL A 1 120 ? 34.833 3.429 -22.164 1.00 63.22 120 VAL A C 1
ATOM 934 O O . VAL A 1 120 ? 35.392 3.367 -21.064 1.00 63.22 120 VAL A O 1
ATOM 937 N N . PRO A 1 121 ? 33.720 2.714 -22.425 1.00 67.50 121 PRO A N 1
ATOM 938 C CA . PRO A 1 121 ? 33.196 1.728 -21.485 1.00 67.50 121 PRO A CA 1
ATOM 939 C C . PRO A 1 121 ? 34.181 0.556 -21.326 1.00 67.50 121 PRO A C 1
ATOM 941 O O . PRO A 1 121 ? 34.824 0.175 -22.307 1.00 67.50 121 PRO A O 1
ATOM 944 N N . PRO A 1 122 ? 34.304 -0.049 -20.131 1.00 71.00 122 PRO A N 1
ATOM 945 C CA . PRO A 1 122 ? 35.096 -1.264 -19.965 1.00 71.00 122 PRO A CA 1
ATOM 946 C C . PRO A 1 122 ? 34.477 -2.441 -20.748 1.00 71.00 122 PRO A C 1
ATOM 948 O O . PRO A 1 122 ? 33.255 -2.486 -20.918 1.00 71.00 122 PRO A O 1
ATOM 951 N N . PRO A 1 123 ? 35.291 -3.404 -21.220 1.00 70.25 123 PRO A N 1
ATOM 952 C CA . PRO A 1 123 ? 34.804 -4.564 -21.959 1.00 70.25 123 PRO A CA 1
ATOM 953 C C . PRO A 1 123 ? 33.922 -5.466 -21.082 1.00 70.25 123 PRO A C 1
ATOM 955 O O . PRO A 1 123 ? 34.205 -5.691 -19.904 1.00 70.25 123 PRO A O 1
ATOM 958 N N . HIS A 1 124 ? 32.850 -5.993 -21.678 1.00 69.25 124 HIS A N 1
ATOM 959 C CA . HIS A 1 124 ? 31.941 -6.940 -21.034 1.00 69.25 124 HIS A CA 1
ATOM 960 C C . HIS A 1 124 ? 32.641 -8.280 -20.729 1.00 69.25 124 HIS A C 1
ATOM 962 O O . HIS A 1 124 ? 33.431 -8.750 -21.553 1.00 69.25 124 HIS A O 1
ATOM 968 N N . PRO A 1 125 ? 32.333 -8.937 -19.593 1.00 72.69 125 PRO A N 1
ATOM 969 C CA . PRO A 1 125 ? 32.788 -10.299 -19.332 1.00 72.69 125 PRO A CA 1
ATOM 970 C C . PRO A 1 125 ? 32.125 -11.304 -20.298 1.00 72.69 125 PRO A C 1
ATOM 972 O O . PRO A 1 125 ? 31.003 -11.064 -20.758 1.00 72.69 125 PRO A O 1
ATOM 975 N N . PRO A 1 126 ? 32.793 -12.431 -20.612 1.00 74.25 126 PRO A N 1
ATOM 976 C CA . PRO A 1 126 ? 32.248 -13.447 -21.505 1.00 74.25 126 PRO A CA 1
ATOM 977 C C . PRO A 1 126 ? 31.007 -14.130 -20.900 1.00 74.25 126 PRO A C 1
ATOM 979 O O . PRO A 1 126 ? 30.899 -14.243 -19.675 1.00 74.25 126 PRO A O 1
ATOM 982 N N . PRO A 1 127 ? 30.071 -14.614 -21.738 1.00 70.94 127 PRO A N 1
ATOM 983 C CA . PRO A 1 127 ? 28.905 -15.352 -21.267 1.00 70.94 127 PRO A CA 1
ATOM 984 C C . PRO A 1 127 ? 29.315 -16.688 -20.618 1.00 70.94 127 PRO A C 1
ATOM 986 O O . PRO A 1 127 ? 30.290 -17.308 -21.054 1.00 70.94 127 PRO A O 1
ATOM 989 N N . PRO A 1 128 ? 28.571 -17.167 -19.603 1.00 72.19 128 PRO A N 1
ATOM 990 C CA . PRO A 1 128 ? 28.869 -18.430 -18.941 1.00 72.19 128 PRO A CA 1
ATOM 991 C C . PRO A 1 128 ? 28.721 -19.616 -19.902 1.00 72.19 128 PRO A C 1
ATOM 993 O O . PRO A 1 128 ? 27.758 -19.721 -20.664 1.00 72.19 128 PRO A O 1
ATOM 996 N N . SER A 1 129 ? 29.693 -20.525 -19.844 1.00 70.56 129 SER A N 1
ATOM 997 C CA . SER A 1 129 ? 29.732 -21.764 -20.616 1.00 70.56 129 SER A CA 1
ATOM 998 C C . SER A 1 129 ? 28.549 -22.657 -20.239 1.00 70.56 129 SER A C 1
ATOM 1000 O O . SER A 1 129 ? 28.327 -22.955 -19.066 1.00 70.56 129 SER A O 1
ATOM 1002 N N . ARG A 1 130 ? 27.790 -23.111 -21.238 1.00 64.25 130 ARG A N 1
ATOM 1003 C CA . ARG A 1 130 ? 26.715 -24.089 -21.048 1.00 64.25 130 ARG A CA 1
ATOM 1004 C C . ARG A 1 130 ? 27.318 -25.416 -20.549 1.00 64.25 130 ARG A C 1
ATOM 1006 O O . ARG A 1 130 ? 28.268 -25.889 -21.174 1.00 64.25 130 ARG A O 1
ATOM 1013 N N . PRO A 1 131 ? 26.795 -26.032 -19.474 1.00 66.00 131 PRO A N 1
ATOM 1014 C CA . PRO A 1 131 ? 27.281 -27.332 -19.025 1.00 66.00 131 PRO A CA 1
ATOM 1015 C C . PRO A 1 131 ? 26.980 -28.425 -20.069 1.00 66.00 131 PRO A C 1
ATOM 1017 O O . PRO A 1 131 ? 25.983 -28.323 -20.795 1.00 66.00 131 PRO A O 1
ATOM 1020 N N . PRO A 1 132 ? 27.833 -29.461 -20.172 1.00 69.25 132 PRO A N 1
ATOM 1021 C CA . PRO A 1 132 ? 27.631 -30.560 -21.107 1.00 69.25 132 PRO A CA 1
ATOM 1022 C C . PRO A 1 132 ? 26.375 -31.374 -20.747 1.00 69.25 132 PRO A C 1
ATOM 1024 O O . PRO A 1 132 ? 26.013 -31.465 -19.572 1.00 69.25 132 PRO A O 1
ATOM 1027 N N . PRO A 1 133 ? 25.700 -31.983 -21.738 1.00 61.56 133 PRO A N 1
ATOM 1028 C CA . PRO A 1 133 ? 24.556 -32.846 -21.486 1.00 61.56 133 PRO A CA 1
ATOM 1029 C C . PRO A 1 133 ? 24.998 -34.100 -20.724 1.00 61.56 133 PRO A C 1
ATOM 1031 O O . PRO A 1 133 ? 25.871 -34.850 -21.164 1.00 61.56 133 PRO A O 1
ATOM 1034 N N . VAL A 1 134 ? 24.373 -34.318 -19.570 1.00 67.12 134 VAL A N 1
ATOM 1035 C CA . VAL A 1 134 ? 24.554 -35.510 -18.739 1.00 67.12 134 VAL A CA 1
ATOM 1036 C C . VAL A 1 134 ? 23.984 -36.708 -19.505 1.00 67.12 134 VAL A C 1
ATOM 1038 O O . VAL A 1 134 ? 22.793 -36.735 -19.807 1.00 67.12 134 VAL A O 1
ATOM 1041 N N . HIS A 1 135 ? 24.824 -37.684 -19.858 1.00 61.03 135 HIS A N 1
ATOM 1042 C CA . HIS A 1 135 ? 24.360 -38.962 -20.402 1.00 61.03 135 HIS A CA 1
ATOM 1043 C C . HIS A 1 135 ? 23.628 -39.726 -19.291 1.00 61.03 135 HIS A C 1
ATOM 1045 O O . HIS A 1 135 ? 24.260 -40.226 -18.362 1.00 61.03 135 HIS A O 1
ATOM 1051 N N . GLN A 1 136 ? 22.299 -39.810 -19.368 1.00 61.12 136 GLN A N 1
ATOM 1052 C CA . GLN A 1 136 ? 21.535 -40.775 -18.578 1.00 61.12 136 GLN A CA 1
ATOM 1053 C C . GLN A 1 136 ? 21.705 -42.174 -19.197 1.00 61.12 136 GLN A C 1
ATOM 1055 O O . GLN A 1 136 ? 21.469 -42.324 -20.398 1.00 61.12 136 GLN A O 1
ATOM 1060 N N . PRO A 1 137 ? 22.099 -43.202 -18.423 1.00 64.88 137 PRO A N 1
ATOM 1061 C CA . PRO A 1 137 ? 22.051 -44.581 -18.891 1.00 64.88 137 PRO A CA 1
ATOM 1062 C C . PRO A 1 137 ? 20.591 -45.073 -18.983 1.00 64.88 137 PRO A C 1
ATOM 1064 O O . PRO A 1 137 ? 19.729 -44.577 -18.251 1.00 64.88 137 PRO A O 1
ATOM 1067 N N . PRO A 1 138 ? 20.288 -46.035 -19.873 1.00 62.25 138 PRO A N 1
ATOM 1068 C CA . PRO A 1 138 ? 18.935 -46.561 -20.037 1.00 62.25 138 PRO A CA 1
ATOM 1069 C C . PRO A 1 138 ? 18.486 -47.357 -18.795 1.00 62.25 138 PRO A C 1
ATOM 1071 O O . PRO A 1 138 ? 19.319 -47.989 -18.140 1.00 62.25 138 PRO A O 1
ATOM 1074 N N . PRO A 1 139 ? 17.181 -47.370 -18.464 1.00 57.31 139 PRO A N 1
ATOM 1075 C CA . PRO A 1 139 ? 16.669 -48.172 -17.359 1.00 57.31 139 PRO A CA 1
ATOM 1076 C C . PRO A 1 139 ? 16.714 -49.669 -17.700 1.00 57.31 139 PRO A C 1
ATOM 1078 O O . PRO A 1 139 ? 16.342 -50.089 -18.797 1.00 57.31 139 PRO A O 1
ATOM 1081 N N . ALA A 1 140 ? 17.162 -50.475 -16.737 1.00 57.03 140 ALA A N 1
ATOM 1082 C CA . ALA A 1 140 ? 17.137 -51.930 -16.811 1.00 57.03 140 ALA A CA 1
ATOM 1083 C C . ALA A 1 140 ? 15.689 -52.451 -16.765 1.00 57.03 140 ALA A C 1
ATOM 1085 O O . ALA A 1 140 ? 14.908 -52.080 -15.890 1.00 57.03 140 ALA A O 1
ATOM 1086 N N . VAL A 1 141 ? 15.343 -53.327 -17.706 1.00 56.00 141 VAL A N 1
ATOM 1087 C CA . VAL A 1 141 ? 14.065 -54.048 -17.757 1.00 56.00 141 VAL A CA 1
ATOM 1088 C C . VAL A 1 141 ? 14.042 -55.173 -16.716 1.00 56.00 141 VAL A C 1
ATOM 1090 O O . VAL A 1 141 ? 14.884 -56.068 -16.743 1.00 56.00 141 VAL A O 1
ATOM 1093 N N . ALA A 1 142 ? 13.063 -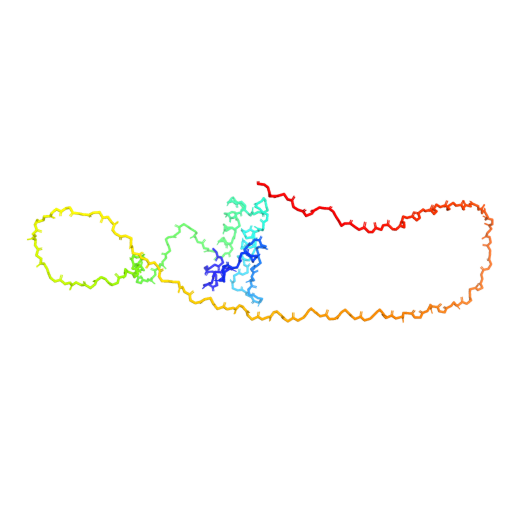55.144 -15.810 1.00 61.12 142 ALA A N 1
ATOM 1094 C CA . ALA A 1 142 ? 12.696 -56.282 -14.966 1.00 61.12 142 ALA A CA 1
ATOM 1095 C C . ALA A 1 142 ? 11.756 -57.232 -15.743 1.00 61.12 142 ALA A C 1
ATOM 1097 O O . ALA A 1 142 ? 10.918 -56.743 -16.506 1.00 61.12 142 ALA A O 1
ATOM 1098 N N . PRO A 1 143 ? 11.834 -58.565 -15.572 1.00 51.16 143 PRO A N 1
ATOM 1099 C CA . PRO A 1 143 ? 10.909 -59.480 -16.230 1.00 51.16 143 PRO A CA 1
ATOM 1100 C C . PRO A 1 143 ? 9.576 -59.536 -15.469 1.00 51.16 143 PRO A C 1
ATOM 1102 O O . PRO A 1 143 ? 9.525 -59.907 -14.297 1.00 51.16 143 PRO A O 1
ATOM 1105 N N . MET A 1 144 ? 8.486 -59.190 -16.155 1.00 47.56 144 MET A N 1
ATOM 1106 C CA . MET A 1 144 ? 7.112 -59.430 -15.709 1.00 47.56 144 MET A CA 1
ATOM 1107 C C . MET A 1 144 ? 6.643 -60.776 -16.277 1.00 47.56 144 MET A C 1
ATOM 1109 O O . MET A 1 144 ? 6.446 -60.910 -17.483 1.00 47.56 144 MET A O 1
ATOM 1113 N N . SER A 1 145 ? 6.455 -61.769 -15.407 1.00 51.19 145 SER A N 1
ATOM 1114 C CA . SER A 1 145 ? 5.624 -62.940 -15.700 1.00 51.19 145 SER A CA 1
ATOM 1115 C C . SER A 1 145 ? 4.174 -62.586 -15.396 1.00 51.19 145 SER A C 1
ATOM 1117 O O . SER A 1 145 ? 3.841 -62.256 -14.261 1.00 51.19 145 SER A O 1
ATOM 1119 N N . GLY A 1 146 ? 3.309 -62.665 -16.400 1.00 41.47 146 GLY A N 1
ATOM 1120 C CA . GLY A 1 146 ? 1.875 -62.449 -16.234 1.00 41.47 146 GLY A CA 1
ATOM 1121 C C . GLY A 1 146 ? 1.181 -62.512 -17.581 1.00 41.47 146 GLY A C 1
ATOM 1122 O O . GLY A 1 146 ? 1.074 -61.508 -18.275 1.00 41.47 146 GLY A O 1
ATOM 1123 N N . GLY A 1 147 ? 0.789 -63.720 -17.981 1.00 40.66 147 GLY A N 1
ATOM 1124 C CA . GLY A 1 147 ? 0.045 -63.950 -19.211 1.00 40.66 147 GLY A CA 1
ATOM 1125 C C . GLY A 1 147 ? -1.397 -63.452 -19.129 1.00 40.66 147 GLY A C 1
ATOM 1126 O O . GLY A 1 147 ? -1.989 -63.413 -18.054 1.00 40.66 147 GLY A O 1
ATOM 1127 N N . GLY A 1 148 ? -1.970 -63.158 -20.298 1.00 37.91 148 GLY A N 1
ATOM 1128 C CA . GLY A 1 148 ? -3.419 -63.159 -20.492 1.00 37.91 148 GLY A CA 1
ATOM 1129 C C . GLY A 1 148 ? -3.960 -62.038 -21.378 1.00 37.91 148 GLY A C 1
ATOM 1130 O O . GLY A 1 148 ? -4.225 -60.953 -20.882 1.00 37.91 148 GLY A O 1
ATOM 1131 N N . GLY A 1 149 ? -4.224 -62.373 -22.650 1.00 35.69 149 GLY A N 1
ATOM 1132 C CA . GLY A 1 149 ? -5.139 -61.666 -23.564 1.00 35.69 149 GLY A CA 1
ATOM 1133 C C . GLY A 1 149 ? -4.547 -60.416 -24.223 1.00 35.69 149 GLY A C 1
ATOM 1134 O O . GLY A 1 149 ? -3.972 -59.570 -23.565 1.00 35.69 149 GLY A O 1
ATOM 1135 N N . GLY A 1 150 ? -4.615 -60.181 -25.526 1.00 37.50 150 GLY A N 1
ATOM 1136 C CA . GLY A 1 150 ? -5.336 -60.792 -26.631 1.00 37.50 150 GLY A CA 1
ATOM 1137 C C . GLY A 1 150 ? -5.432 -59.705 -27.712 1.00 37.50 150 GLY A C 1
ATOM 1138 O O . GLY A 1 150 ? -5.891 -58.617 -27.402 1.00 37.50 150 GLY A O 1
ATOM 1139 N N . VAL A 1 151 ? -4.971 -60.020 -28.932 1.00 39.75 151 VAL A N 1
ATOM 1140 C CA . VAL A 1 151 ? -5.342 -59.431 -30.248 1.00 39.75 151 VAL A CA 1
ATOM 1141 C C . VAL A 1 151 ? -5.274 -57.885 -30.355 1.00 39.75 151 VAL A C 1
ATOM 1143 O O . VAL A 1 151 ? -6.120 -57.179 -29.832 1.00 39.75 151 VAL A O 1
ATOM 1146 N N . GLY A 1 152 ? -4.242 -57.268 -30.950 1.00 37.66 152 GLY A N 1
ATOM 1147 C CA . GLY A 1 152 ? -3.974 -57.204 -32.402 1.00 37.66 152 GLY A CA 1
ATOM 1148 C C . GLY A 1 152 ? -4.841 -56.107 -33.058 1.00 37.66 152 GLY A C 1
ATOM 1149 O O . GLY A 1 152 ? -6.052 -56.157 -32.931 1.00 37.66 152 GLY A O 1
ATOM 1150 N N . GLY A 1 153 ? -4.362 -55.078 -33.758 1.00 36.28 153 GLY A N 1
ATOM 1151 C CA . GLY A 1 153 ? -3.056 -54.777 -34.340 1.00 36.28 153 GLY A CA 1
ATOM 1152 C C . GLY A 1 153 ? -3.269 -54.078 -35.697 1.00 36.28 153 GLY A C 1
ATOM 1153 O O . GLY A 1 153 ? -4.123 -54.500 -36.469 1.00 36.28 153 GLY A O 1
ATOM 1154 N N . GLY A 1 154 ? -2.475 -53.042 -35.988 1.00 36.88 154 GLY A N 1
ATOM 1155 C CA . GLY A 1 154 ? -2.357 -52.390 -37.306 1.00 36.88 154 GLY A CA 1
ATOM 1156 C C . GLY A 1 154 ? -2.744 -50.909 -37.266 1.00 36.88 154 GLY A C 1
ATOM 1157 O O . GLY A 1 154 ? -3.799 -50.563 -36.761 1.00 36.88 154 GLY A O 1
ATOM 1158 N N . GLY A 1 155 ? -1.970 -49.942 -37.743 1.00 39.22 155 GLY A N 1
ATOM 1159 C CA . GLY A 1 155 ? -0.688 -49.868 -38.448 1.00 39.22 155 GLY A CA 1
ATOM 1160 C C . GLY A 1 155 ? -0.471 -48.361 -38.687 1.00 39.22 155 GLY A C 1
ATOM 1161 O O . GLY A 1 155 ? -1.424 -47.632 -38.924 1.00 39.22 155 GLY A O 1
ATOM 1162 N N . GLY A 1 156 ? 0.699 -47.794 -38.406 1.00 46.59 156 GLY A N 1
ATOM 1163 C CA . GLY A 1 156 ? 1.706 -47.585 -39.444 1.00 46.59 156 GLY A CA 1
ATOM 1164 C C . GLY A 1 156 ? 1.346 -46.443 -40.409 1.00 46.59 156 GLY A C 1
ATOM 1165 O O . GLY A 1 156 ? 0.733 -46.687 -41.439 1.00 46.59 156 GLY A O 1
ATOM 1166 N N . SER A 1 157 ? 1.758 -45.211 -40.095 1.00 49.25 157 SER A N 1
ATOM 1167 C CA . SER A 1 157 ? 1.930 -44.066 -41.017 1.00 49.25 157 SER A CA 1
ATOM 1168 C C . SER A 1 157 ? 2.752 -43.019 -40.239 1.00 49.25 157 SER A C 1
ATOM 1170 O O . SER A 1 157 ? 2.261 -42.464 -39.269 1.00 49.25 157 SER A O 1
ATOM 1172 N N . GLY A 1 158 ? 4.042 -42.773 -40.462 1.00 53.88 158 GLY A N 1
ATOM 1173 C CA . GLY A 1 158 ? 4.747 -42.766 -41.733 1.00 53.88 158 GLY A CA 1
ATOM 1174 C C . GLY A 1 158 ? 4.549 -41.426 -42.438 1.00 53.88 158 GLY A C 1
ATOM 1175 O O . GLY A 1 158 ? 3.974 -41.412 -43.513 1.00 53.88 158 GLY A O 1
ATOM 1176 N N . LEU A 1 159 ? 5.004 -40.314 -41.845 1.00 64.25 159 LEU A N 1
ATOM 1177 C CA . LEU A 1 159 ? 5.168 -39.033 -42.543 1.00 64.25 159 LEU A CA 1
ATOM 1178 C C . LEU A 1 159 ? 6.529 -38.428 -42.188 1.00 64.25 159 LEU A C 1
ATOM 1180 O O . LEU A 1 159 ? 6.683 -37.587 -41.306 1.00 64.25 159 LEU A O 1
ATOM 1184 N N . PHE A 1 160 ? 7.537 -38.919 -42.903 1.00 52.84 160 PHE A N 1
ATOM 1185 C CA . PHE A 1 160 ? 8.760 -38.180 -43.158 1.00 52.84 160 PHE A CA 1
ATOM 1186 C C . PHE A 1 160 ? 8.428 -36.932 -43.981 1.00 52.84 160 PHE A C 1
ATOM 1188 O O . PHE A 1 160 ? 7.802 -37.052 -45.030 1.00 52.84 160 PHE A O 1
ATOM 1195 N N . SER A 1 161 ? 8.965 -35.779 -43.589 1.00 50.66 161 SER A N 1
ATOM 1196 C CA . SER A 1 161 ? 9.482 -34.803 -44.555 1.00 50.66 161 SER A CA 1
ATOM 1197 C C . SER A 1 161 ? 10.443 -33.829 -43.877 1.00 50.66 161 SER A C 1
ATOM 1199 O O . SER A 1 161 ? 10.071 -32.797 -43.329 1.00 50.66 161 SER A O 1
ATOM 1201 N N . THR A 1 162 ? 11.715 -34.215 -43.928 1.00 48.59 162 THR A N 1
ATOM 1202 C CA . THR A 1 162 ? 12.891 -33.368 -44.121 1.00 48.59 162 THR A CA 1
ATOM 1203 C C . THR A 1 162 ? 12.586 -32.010 -44.775 1.00 48.59 162 THR A C 1
ATOM 1205 O O . THR A 1 162 ? 12.214 -31.970 -45.944 1.00 48.59 162 THR A O 1
ATOM 1208 N N . ILE A 1 163 ? 12.883 -30.901 -44.087 1.00 52.09 163 ILE A N 1
ATOM 1209 C CA . ILE A 1 163 ? 13.352 -29.678 -44.754 1.00 52.09 163 ILE A CA 1
ATOM 1210 C C . ILE A 1 163 ? 14.812 -29.491 -44.362 1.00 52.09 163 ILE A C 1
ATOM 1212 O O . ILE A 1 163 ? 15.185 -29.280 -43.210 1.00 52.09 163 ILE A O 1
ATOM 1216 N N . LYS A 1 164 ? 15.623 -29.703 -45.388 1.00 56.44 164 LYS A N 1
ATOM 1217 C CA . LYS A 1 164 ? 17.072 -29.739 -45.455 1.00 56.44 164 LYS A CA 1
ATOM 1218 C C . LYS A 1 164 ? 17.500 -28.468 -46.183 1.00 56.44 164 LYS A C 1
ATOM 1220 O O . LYS A 1 164 ? 17.062 -28.266 -47.308 1.00 56.44 164 LYS A O 1
ATOM 1225 N N . GLY A 1 165 ? 18.409 -27.701 -45.577 1.00 47.78 165 GLY A N 1
ATOM 1226 C CA . GLY A 1 165 ? 19.145 -26.599 -46.219 1.00 47.78 165 GLY A CA 1
ATOM 1227 C C . GLY A 1 165 ? 18.326 -25.313 -46.413 1.00 47.78 165 GLY A C 1
ATOM 1228 O O . GLY A 1 165 ? 17.115 -25.360 -46.534 1.00 47.78 165 GLY A O 1
ATOM 1229 N N . GLY A 1 166 ? 18.902 -24.116 -46.439 1.00 44.38 166 GLY A N 1
ATOM 1230 C CA . GLY A 1 166 ? 20.303 -23.712 -46.400 1.00 44.38 166 GLY A CA 1
ATOM 1231 C C . GLY A 1 166 ? 20.428 -22.216 -46.742 1.00 44.38 166 GLY A C 1
ATOM 1232 O O . GLY A 1 166 ? 19.552 -21.672 -47.396 1.00 44.38 166 GLY A O 1
ATOM 1233 N N . ALA A 1 167 ? 21.531 -21.610 -46.287 1.00 56.06 167 ALA A N 1
ATOM 1234 C CA . ALA A 1 167 ? 22.303 -20.511 -46.893 1.00 56.06 167 ALA A CA 1
ATOM 1235 C C . ALA A 1 167 ? 21.664 -19.164 -47.338 1.00 56.06 167 ALA A C 1
ATOM 1237 O O . ALA A 1 167 ? 20.736 -19.103 -48.132 1.00 56.06 167 ALA A O 1
ATOM 1238 N N . GLY A 1 168 ? 22.379 -18.084 -46.972 1.00 48.25 168 GLY A N 1
ATOM 1239 C CA . GLY A 1 168 ? 22.430 -16.782 -47.666 1.00 48.25 168 GLY A CA 1
ATOM 1240 C C . GLY A 1 168 ? 21.372 -15.765 -47.208 1.00 48.25 168 GLY A C 1
ATOM 1241 O O . GLY A 1 168 ? 20.226 -16.124 -47.013 1.00 48.25 168 GLY A O 1
ATOM 1242 N N . GLY A 1 169 ? 21.640 -14.479 -46.962 1.00 59.62 169 GLY A N 1
ATOM 1243 C CA . GLY A 1 169 ? 22.798 -13.657 -47.321 1.00 59.62 169 GLY A CA 1
ATOM 1244 C C . GLY A 1 169 ? 22.495 -12.613 -48.405 1.00 59.62 169 GLY A C 1
ATOM 1245 O O . GLY A 1 169 ? 23.276 -12.501 -49.336 1.00 59.62 169 GLY A O 1
ATOM 1246 N N . PHE A 1 170 ? 21.377 -11.880 -48.330 1.00 64.88 170 PHE A N 1
ATOM 1247 C CA . PHE A 1 170 ? 20.951 -10.865 -49.317 1.00 64.88 170 PHE A CA 1
ATOM 1248 C C . PHE A 1 170 ? 19.817 -10.048 -48.651 1.00 64.88 170 PHE A C 1
ATOM 1250 O O . PHE A 1 170 ? 18.815 -10.638 -48.281 1.00 64.88 170 PHE A O 1
ATOM 1257 N N . PHE A 1 171 ? 19.865 -8.751 -48.336 1.00 57.53 171 PHE A N 1
ATOM 1258 C CA . PHE A 1 171 ? 20.488 -7.609 -48.988 1.00 57.53 171 PHE A CA 1
ATOM 1259 C C . PHE A 1 171 ? 21.015 -6.589 -47.972 1.00 57.53 171 PHE A C 1
ATOM 1261 O O . PHE A 1 171 ? 20.369 -6.223 -46.991 1.00 57.53 171 PHE A O 1
ATOM 1268 N N . LYS A 1 172 ? 22.204 -6.098 -48.301 1.00 58.00 172 LYS A N 1
ATOM 1269 C CA . LYS A 1 172 ? 22.871 -4.917 -47.781 1.00 58.00 172 LYS A CA 1
ATOM 1270 C C . LYS A 1 172 ? 22.673 -3.806 -48.817 1.00 58.00 172 LYS A C 1
ATOM 1272 O O . LYS A 1 172 ? 22.999 -4.029 -49.975 1.00 58.00 172 LYS A O 1
ATOM 1277 N N . GLY A 1 173 ? 22.201 -2.634 -48.389 1.00 49.25 173 GLY A N 1
ATOM 1278 C CA . GLY A 1 173 ? 22.342 -1.380 -49.142 1.00 49.25 173 GLY A CA 1
ATOM 1279 C C . GLY A 1 173 ? 21.055 -0.764 -49.695 1.00 49.25 173 GLY A C 1
ATOM 1280 O O . GLY A 1 173 ? 20.742 -0.951 -50.862 1.00 49.25 173 GLY A O 1
ATOM 1281 N N . LEU A 1 174 ? 20.393 0.077 -48.894 1.00 49.53 174 LEU A N 1
ATOM 1282 C CA . LEU A 1 174 ? 19.569 1.166 -49.421 1.00 49.53 174 LEU A CA 1
ATOM 1283 C C . LEU A 1 174 ? 20.118 2.488 -48.867 1.00 49.53 174 LEU A C 1
ATOM 1285 O O . LEU A 1 174 ? 19.849 2.865 -47.727 1.00 49.53 174 LEU A O 1
ATOM 1289 N N . LYS A 1 175 ? 20.979 3.124 -49.659 1.00 53.31 175 LYS A N 1
ATOM 1290 C CA . LYS A 1 175 ? 21.334 4.539 -49.576 1.00 53.31 175 LYS A CA 1
ATOM 1291 C C . LYS A 1 175 ? 21.621 4.977 -51.006 1.00 53.31 175 LYS A C 1
ATOM 1293 O O . LYS A 1 175 ? 22.682 4.652 -51.533 1.00 53.31 175 LYS A O 1
ATOM 1298 N N . ASP A 1 176 ? 20.637 5.626 -51.600 1.00 48.53 176 ASP A N 1
ATOM 1299 C CA . ASP A 1 176 ? 20.871 6.755 -52.491 1.00 48.53 176 ASP A CA 1
ATOM 1300 C C . ASP A 1 176 ? 20.416 7.992 -51.706 1.00 48.53 176 ASP A C 1
ATOM 1302 O O . ASP A 1 176 ? 19.300 7.912 -51.132 1.00 48.53 176 ASP A O 1
#

Organism: NCBI:txid320908

Foldseek 3Di:
DVCVVPVADQCNPPDPVCLLQLPGDDDPPDPPCVLCPVQVVLQSHNDPVSHDDPVNSVVSVVVVCVVVVHDPPDDDPDPDDDDPPPPPPDPDDDDDDDDDDDDDDDDDDDDDDDDDDDDDDDDDDDDDDDDDDDDDDDDDDDDDDDDDDDDDDDDDDDDDDDDDDDDDDDDDDDDD

Secondary structure (DSSP, 8-state):
-HHHHHSS-TTTT--HHHHHTT---PPTT--SSGGGHHHHHHHS-SSGGGSPPHHHHHHHHHHHHHHHT--TTSPP---S----TT-------------------------PPPPPP--PPPPPPPPPPPPPPP-PPPPPPPP---------------------------------